Protein AF-A0A4V5TRX8-F1 (afdb_monomer_lite)

Structure (mmCIF, N/CA/C/O backbone):
data_AF-A0A4V5TRX8-F1
#
_entry.id   AF-A0A4V5TRX8-F1
#
loop_
_atom_site.group_PDB
_atom_site.id
_atom_site.type_symbol
_atom_site.label_atom_id
_atom_site.label_alt_id
_atom_site.label_comp_id
_atom_site.label_asym_id
_atom_site.label_entity_id
_atom_site.label_seq_id
_atom_site.pdbx_PDB_ins_code
_atom_site.Cartn_x
_atom_site.Cartn_y
_atom_site.Cartn_z
_atom_site.occupancy
_atom_site.B_iso_or_equiv
_atom_site.auth_seq_id
_atom_site.auth_comp_id
_atom_site.auth_asym_id
_atom_site.auth_atom_id
_atom_site.pdbx_PDB_model_num
ATOM 1 N N . LEU A 1 1 ? 6.378 9.349 11.588 1.00 98.38 1 LEU A N 1
ATOM 2 C CA . LEU A 1 1 ? 5.020 8.771 11.437 1.00 98.38 1 LEU A CA 1
ATOM 3 C C . LEU A 1 1 ? 3.969 9.528 12.257 1.00 98.38 1 LEU A C 1
ATOM 5 O O . LEU A 1 1 ? 3.150 10.189 11.639 1.00 98.38 1 LEU A O 1
ATOM 9 N N . ASN A 1 2 ? 4.006 9.524 13.599 1.00 98.75 2 ASN A N 1
ATOM 10 C CA . ASN A 1 2 ? 2.965 10.176 14.425 1.00 98.75 2 ASN A CA 1
ATOM 11 C C . ASN A 1 2 ? 2.722 11.661 14.107 1.00 98.75 2 ASN A C 1
ATOM 13 O O . ASN A 1 2 ? 1.583 12.109 14.143 1.00 98.75 2 ASN A O 1
ATOM 17 N N . THR A 1 3 ? 3.758 12.419 13.735 1.00 98.81 3 THR A N 1
ATOM 18 C CA . THR A 1 3 ? 3.594 13.807 13.270 1.00 98.81 3 THR A CA 1
ATOM 19 C C . THR A 1 3 ? 2.669 13.910 12.055 1.00 98.81 3 THR A C 1
ATOM 21 O O . THR A 1 3 ? 1.858 14.822 11.995 1.00 98.81 3 THR A O 1
ATOM 24 N N . LEU A 1 4 ? 2.748 12.966 11.109 1.00 98.81 4 LEU A N 1
ATOM 25 C CA . LEU A 1 4 ? 1.869 12.925 9.934 1.00 98.81 4 LEU A CA 1
ATOM 26 C C . LEU A 1 4 ? 0.450 12.486 10.313 1.00 98.81 4 LEU A C 1
ATOM 28 O O . LEU A 1 4 ? -0.511 13.065 9.821 1.00 98.81 4 LEU A O 1
ATOM 32 N N . ILE A 1 5 ? 0.322 11.513 11.224 1.00 98.81 5 ILE A N 1
ATOM 33 C CA . ILE A 1 5 ? -0.975 11.057 11.757 1.00 98.81 5 ILE A CA 1
ATOM 34 C C . ILE A 1 5 ? -1.730 12.223 12.403 1.00 98.81 5 ILE A C 1
ATOM 36 O O . ILE A 1 5 ? -2.902 12.446 12.119 1.00 98.81 5 ILE A O 1
ATOM 40 N N . ARG A 1 6 ? -1.043 13.007 13.235 1.00 98.75 6 ARG A N 1
ATOM 41 C CA . ARG A 1 6 ? -1.636 14.125 13.978 1.00 98.75 6 ARG A CA 1
ATOM 42 C C . ARG A 1 6 ? -1.835 15.385 13.133 1.00 98.75 6 ARG A C 1
ATOM 44 O O . ARG A 1 6 ? -2.482 16.317 13.595 1.00 98.75 6 ARG A O 1
ATOM 51 N N . ASN A 1 7 ? -1.282 15.445 11.922 1.00 98.75 7 ASN A N 1
ATOM 52 C CA . ASN A 1 7 ? -1.399 16.623 11.069 1.00 98.75 7 ASN A CA 1
ATOM 53 C C . ASN A 1 7 ? -2.763 16.628 10.343 1.00 98.75 7 ASN A C 1
ATOM 55 O O . ASN A 1 7 ? -3.006 15.757 9.501 1.00 98.75 7 ASN A O 1
ATOM 59 N N . PRO A 1 8 ? -3.654 17.603 10.612 1.00 98.12 8 PRO A N 1
ATOM 60 C CA . PRO A 1 8 ? -4.970 17.659 9.975 1.00 98.12 8 PRO A CA 1
ATOM 61 C C . PRO A 1 8 ? -4.902 17.960 8.471 1.00 98.12 8 PRO A C 1
ATOM 63 O O . PRO A 1 8 ? -5.833 17.614 7.755 1.00 98.12 8 PRO A O 1
ATOM 66 N N . ASN A 1 9 ? -3.797 18.524 7.976 1.00 98.62 9 ASN A N 1
ATOM 67 C CA . ASN A 1 9 ? -3.630 18.879 6.563 1.00 98.62 9 ASN A CA 1
ATOM 68 C C . ASN A 1 9 ? -3.143 17.702 5.696 1.00 98.62 9 ASN A C 1
ATOM 70 O O . ASN A 1 9 ? -3.023 17.834 4.481 1.00 98.62 9 ASN A O 1
ATOM 74 N N . VAL A 1 10 ? -2.826 16.553 6.304 1.00 98.75 10 VAL A N 1
ATOM 75 C CA . VAL A 1 10 ? -2.377 15.349 5.591 1.00 98.75 10 VAL A CA 1
ATOM 76 C C . VAL A 1 10 ? -3.571 14.436 5.335 1.00 98.75 10 VAL A C 1
ATOM 78 O O . VAL A 1 10 ? -4.245 14.035 6.279 1.00 98.75 10 VAL A O 1
ATOM 81 N N . SER A 1 11 ? -3.797 14.060 4.075 1.00 98.62 11 SER A N 1
ATOM 82 C CA . SER A 1 11 ? -4.868 13.118 3.691 1.00 98.62 11 SER A CA 1
ATOM 83 C C . SER A 1 11 ? -4.354 11.700 3.406 1.00 98.62 11 SER A C 1
ATOM 85 O O . SER A 1 11 ? -5.089 10.727 3.551 1.00 98.62 11 SER A O 1
ATOM 87 N N . CYS A 1 12 ? -3.074 11.572 3.043 1.00 98.81 12 CYS A N 1
ATOM 88 C CA . CYS A 1 12 ? -2.422 10.304 2.731 1.00 98.81 12 CYS A CA 1
ATOM 89 C C . CYS A 1 12 ? -1.035 10.240 3.377 1.00 98.81 12 CYS A C 1
ATOM 91 O O . CYS A 1 12 ? -0.241 11.174 3.266 1.00 98.81 12 CYS A O 1
ATOM 93 N N . ILE A 1 13 ? -0.742 9.122 4.034 1.00 98.88 13 ILE A N 1
ATOM 94 C CA . ILE A 1 13 ? 0.559 8.770 4.594 1.00 98.88 13 ILE A CA 1
ATOM 95 C C . ILE A 1 13 ? 1.093 7.593 3.779 1.00 98.88 13 ILE A C 1
ATOM 97 O O . ILE A 1 13 ? 0.515 6.508 3.781 1.00 98.88 13 ILE A O 1
ATOM 101 N N . MET A 1 14 ? 2.203 7.826 3.086 1.00 98.94 14 MET A N 1
ATOM 102 C CA . MET A 1 14 ? 2.835 6.863 2.190 1.00 98.94 14 MET A CA 1
ATOM 103 C C . MET A 1 14 ? 4.237 6.527 2.688 1.00 98.94 14 MET A C 1
ATOM 105 O O . MET A 1 14 ? 5.014 7.432 3.004 1.00 98.94 14 MET A O 1
ATOM 109 N N . SER A 1 15 ? 4.580 5.240 2.754 1.00 98.69 15 SER A N 1
ATOM 110 C CA . SER A 1 15 ? 5.968 4.833 3.001 1.00 98.69 15 SER A CA 1
ATOM 111 C C . SER A 1 15 ? 6.861 5.268 1.840 1.00 98.69 15 SER A C 1
ATOM 113 O O . SER A 1 15 ? 6.474 5.120 0.681 1.00 98.69 15 SER A O 1
ATOM 115 N N . THR A 1 16 ? 8.072 5.743 2.121 1.00 98.69 16 THR A N 1
ATOM 116 C CA . THR A 1 16 ? 9.044 6.037 1.059 1.00 98.69 16 THR A CA 1
ATOM 117 C C . THR A 1 16 ? 9.589 4.758 0.429 1.00 98.69 16 THR A C 1
ATOM 119 O O . THR A 1 16 ? 9.659 4.659 -0.791 1.00 98.69 16 THR A O 1
ATOM 122 N N . ILE A 1 17 ? 9.922 3.773 1.262 1.00 98.19 17 ILE A N 1
ATOM 123 C CA . ILE A 1 17 ? 10.390 2.432 0.903 1.00 98.19 17 ILE A CA 1
ATOM 124 C C . ILE A 1 17 ? 10.116 1.472 2.079 1.00 98.19 17 ILE A C 1
ATOM 126 O O . ILE A 1 17 ? 9.727 1.914 3.162 1.00 98.19 17 ILE A O 1
ATOM 130 N N . GLY A 1 18 ? 10.285 0.166 1.857 1.00 95.31 18 GLY A N 1
ATOM 131 C CA . GLY A 1 18 ? 10.276 -0.860 2.904 1.00 95.31 18 GLY A CA 1
ATOM 132 C C . GLY A 1 18 ? 11.630 -1.013 3.619 1.00 95.31 18 GLY A C 1
ATOM 133 O O . GLY A 1 18 ? 12.340 -0.040 3.852 1.00 95.31 18 GLY A O 1
ATOM 134 N N . GLY A 1 19 ? 11.992 -2.247 3.977 1.00 97.06 19 GLY A N 1
ATOM 135 C CA . GLY A 1 19 ? 13.158 -2.558 4.805 1.00 97.06 19 GLY A CA 1
ATOM 136 C C . GLY A 1 19 ? 12.922 -3.816 5.638 1.00 97.06 19 GLY A C 1
ATOM 137 O O . GLY A 1 19 ? 12.476 -4.824 5.097 1.00 97.06 19 GLY A O 1
ATOM 138 N N . MET A 1 20 ? 13.218 -3.758 6.940 1.00 98.25 20 MET A N 1
ATOM 139 C CA . MET A 1 20 ? 13.013 -4.885 7.871 1.00 98.25 20 MET A CA 1
ATOM 140 C C . MET A 1 20 ? 12.570 -4.476 9.288 1.00 98.25 20 MET A C 1
ATOM 142 O O . MET A 1 20 ? 12.473 -5.327 10.166 1.00 98.25 20 MET A O 1
ATOM 146 N N . ASN A 1 21 ? 12.378 -3.181 9.555 1.00 98.56 21 ASN A N 1
ATOM 147 C CA . ASN A 1 21 ? 12.335 -2.649 10.927 1.00 98.56 21 ASN A CA 1
ATOM 148 C C . ASN A 1 21 ? 11.032 -1.914 11.258 1.00 98.56 21 ASN A C 1
ATOM 150 O O . ASN A 1 21 ? 10.902 -1.344 12.344 1.00 98.56 21 ASN A O 1
ATOM 154 N N . SER A 1 22 ? 10.057 -1.899 10.347 1.00 98.62 22 SER A N 1
ATOM 155 C CA . SER A 1 22 ? 8.809 -1.159 10.554 1.00 98.62 22 SER A CA 1
ATOM 156 C C . SER A 1 22 ? 8.018 -1.667 11.766 1.00 98.62 22 SER A C 1
ATOM 158 O O . SER A 1 22 ? 7.382 -0.880 12.468 1.00 98.62 22 SER A O 1
ATOM 160 N N . ASN A 1 23 ? 8.108 -2.964 12.072 1.00 98.56 23 ASN A N 1
ATOM 161 C CA . ASN A 1 23 ? 7.486 -3.568 13.253 1.00 98.56 23 ASN A CA 1
ATOM 162 C C . ASN A 1 23 ? 7.955 -2.941 14.581 1.00 98.56 23 ASN A C 1
ATOM 164 O O . ASN A 1 23 ? 7.183 -2.888 15.538 1.00 98.56 23 ASN A O 1
ATOM 168 N N . SER A 1 24 ? 9.174 -2.397 14.634 1.00 98.69 24 SER A N 1
ATOM 169 C CA . SER A 1 24 ? 9.725 -1.763 15.837 1.00 98.69 24 SER A CA 1
ATOM 170 C C . SER A 1 24 ? 8.944 -0.513 16.252 1.00 98.69 24 SER A C 1
ATOM 172 O O . SER A 1 24 ? 8.987 -0.118 17.415 1.00 98.69 24 SER A O 1
ATOM 174 N N . LEU A 1 25 ? 8.202 0.109 15.328 1.00 98.81 25 LEU A N 1
ATOM 175 C CA . LEU A 1 25 ? 7.400 1.296 15.622 1.00 98.81 25 LEU A CA 1
ATOM 176 C C . LEU A 1 25 ? 6.057 0.963 16.279 1.00 98.81 25 LEU A C 1
ATOM 178 O O . LEU A 1 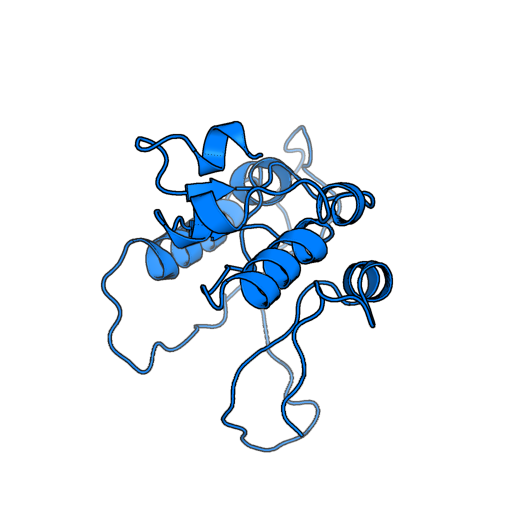25 ? 5.470 1.849 16.896 1.00 98.81 25 LEU A O 1
ATOM 182 N N . LEU A 1 26 ? 5.561 -0.272 16.162 1.00 98.88 26 LEU A N 1
ATOM 183 C CA . LEU A 1 26 ? 4.184 -0.638 16.517 1.00 98.88 26 LEU A CA 1
ATOM 184 C C . LEU A 1 26 ? 3.759 -0.264 17.950 1.00 98.88 26 LEU A C 1
ATOM 186 O O . LEU A 1 26 ? 2.641 0.229 18.097 1.00 98.88 26 LEU A O 1
ATOM 190 N N . PRO A 1 27 ? 4.599 -0.401 18.995 1.00 98.81 27 PRO A N 1
ATOM 191 C CA . PRO A 1 27 ? 4.234 0.028 20.350 1.00 98.81 27 PRO A CA 1
ATOM 192 C C . PRO A 1 27 ? 4.125 1.544 20.539 1.00 98.81 27 PRO A C 1
ATOM 194 O O . PRO A 1 27 ? 3.610 1.995 21.557 1.00 98.81 27 PRO A O 1
ATOM 197 N N . TYR A 1 28 ? 4.627 2.331 19.586 1.00 98.88 28 TYR A N 1
ATOM 198 C CA . TYR A 1 28 ? 4.791 3.779 19.714 1.00 98.88 28 TYR A CA 1
ATOM 199 C C . TYR A 1 28 ? 3.884 4.576 18.772 1.00 98.88 28 TYR A C 1
ATOM 201 O O . TYR A 1 28 ? 3.925 5.808 18.784 1.00 98.88 28 TYR A O 1
ATOM 209 N N . ILE A 1 29 ? 3.091 3.907 17.931 1.00 98.88 29 ILE A N 1
ATOM 210 C CA . ILE A 1 29 ? 2.141 4.569 17.033 1.00 98.88 29 ILE A CA 1
ATOM 211 C C . ILE A 1 29 ? 0.971 5.121 17.845 1.00 98.88 29 ILE A C 1
ATOM 213 O O . ILE A 1 29 ? 0.422 4.447 18.714 1.00 98.88 29 ILE A O 1
ATOM 217 N N . ASP A 1 30 ? 0.572 6.350 17.535 1.00 98.75 30 ASP A N 1
ATOM 218 C CA . ASP A 1 30 ? -0.612 6.976 18.116 1.00 98.75 30 ASP A CA 1
ATOM 219 C C . ASP A 1 30 ? -1.881 6.510 17.383 1.00 98.75 30 ASP A C 1
ATOM 221 O O . 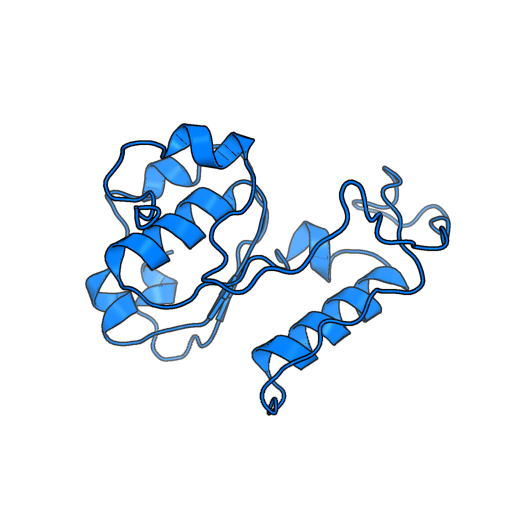ASP A 1 30 ? -2.371 7.163 16.456 1.00 98.75 30 ASP A O 1
ATOM 225 N N . TYR A 1 31 ? -2.361 5.323 17.758 1.00 98.81 31 TYR A N 1
ATOM 226 C CA . TYR A 1 31 ? -3.539 4.702 17.149 1.00 98.81 31 TYR A CA 1
ATOM 227 C C . TYR A 1 31 ? -4.822 5.497 17.405 1.00 98.81 31 TYR A C 1
ATOM 229 O O . TYR A 1 31 ? -5.650 5.590 16.502 1.00 98.81 31 TYR A O 1
ATOM 237 N N . ASP A 1 32 ? -4.960 6.112 18.582 1.00 98.75 32 ASP A N 1
ATOM 238 C CA . ASP A 1 32 ? -6.135 6.913 18.936 1.00 98.75 32 ASP A CA 1
ATOM 239 C C . ASP A 1 32 ? -6.224 8.159 18.044 1.00 98.75 32 ASP A C 1
ATOM 241 O O . ASP A 1 32 ? -7.289 8.474 17.511 1.00 98.75 32 ASP A O 1
ATOM 245 N N . ALA A 1 33 ? -5.099 8.845 17.799 1.00 98.69 33 ALA A N 1
ATOM 246 C CA . ALA A 1 33 ? -5.070 9.967 16.861 1.00 98.69 33 ALA A CA 1
ATOM 247 C C . ALA A 1 33 ? -5.428 9.538 15.429 1.00 98.69 33 ALA A C 1
ATOM 249 O O . ALA A 1 33 ? -6.157 10.259 14.746 1.00 98.69 33 ALA A O 1
ATOM 250 N N . PHE A 1 34 ? -4.951 8.370 14.981 1.00 98.81 34 PHE A N 1
ATOM 251 C CA . PHE A 1 34 ? -5.308 7.840 13.661 1.00 98.81 34 PHE A CA 1
ATOM 252 C C . PHE A 1 34 ? -6.795 7.479 13.578 1.00 98.81 34 PHE A C 1
ATOM 254 O O . PHE A 1 34 ? -7.440 7.782 12.578 1.00 98.81 34 PHE A O 1
ATOM 261 N N . GLN A 1 35 ? -7.357 6.877 14.629 1.00 98.38 35 GLN A N 1
ATOM 262 C CA . GLN A 1 35 ? -8.772 6.514 14.678 1.00 98.38 35 GLN A CA 1
ATOM 263 C C . GLN A 1 35 ? -9.689 7.745 14.682 1.00 98.38 35 GLN A C 1
ATOM 265 O O . GLN A 1 35 ? -10.727 7.736 14.023 1.00 98.38 35 GLN A O 1
ATOM 270 N N . ASN A 1 36 ? -9.291 8.812 15.379 1.00 98.31 36 ASN A N 1
ATOM 271 C CA . ASN A 1 36 ? -10.058 10.057 15.462 1.00 98.31 36 ASN A CA 1
ATOM 272 C C . ASN A 1 36 ? -10.016 10.891 14.174 1.00 98.31 36 ASN A C 1
ATOM 274 O O . ASN A 1 36 ? -10.944 11.651 13.908 1.00 98.31 36 ASN A O 1
ATOM 278 N N . ASN A 1 37 ? -8.950 10.777 13.379 1.00 98.25 37 ASN A N 1
ATOM 279 C CA . ASN A 1 37 ? -8.833 11.454 12.089 1.00 98.25 37 ASN A CA 1
ATOM 280 C C . ASN A 1 37 ? -8.227 10.505 11.041 1.00 98.25 37 ASN A C 1
ATOM 282 O O . ASN A 1 37 ? -7.032 10.625 10.741 1.00 98.25 37 ASN A O 1
ATOM 286 N N . PRO A 1 38 ? -9.026 9.557 10.508 1.00 98.31 38 PRO A N 1
ATOM 287 C CA . PRO A 1 38 ? -8.555 8.545 9.571 1.00 98.31 38 PRO A CA 1
ATOM 288 C C . PRO A 1 38 ? -7.903 9.155 8.332 1.00 98.31 38 PRO A C 1
ATOM 290 O O . PRO A 1 38 ? -8.367 10.155 7.786 1.00 98.31 38 PRO A O 1
ATOM 293 N N . LYS A 1 39 ? -6.826 8.522 7.866 1.00 98.62 39 LYS A N 1
ATOM 294 C CA . LYS A 1 39 ? -6.086 8.921 6.661 1.00 98.62 39 LYS A CA 1
ATOM 295 C C . LYS A 1 39 ? -5.843 7.701 5.793 1.00 98.62 39 LYS A C 1
ATOM 297 O O . LYS A 1 39 ? -5.799 6.579 6.297 1.00 98.62 39 LYS A O 1
ATOM 302 N N . ILE A 1 40 ? -5.604 7.916 4.503 1.00 98.88 40 ILE A N 1
ATOM 303 C CA . ILE A 1 40 ? -5.084 6.847 3.649 1.00 98.88 40 ILE A CA 1
ATOM 304 C C . ILE A 1 40 ? -3.703 6.468 4.188 1.00 98.88 40 ILE A C 1
ATOM 306 O O . ILE A 1 40 ? -2.818 7.316 4.275 1.00 98.88 40 ILE A O 1
ATOM 310 N N . MET A 1 41 ? -3.521 5.206 4.564 1.00 98.88 41 MET A N 1
ATOM 311 C CA . MET A 1 41 ? -2.222 4.644 4.926 1.00 98.88 41 MET A CA 1
ATOM 312 C C . MET A 1 41 ? -1.837 3.630 3.856 1.00 98.88 41 MET A C 1
ATOM 314 O O . MET A 1 41 ? -2.547 2.636 3.682 1.00 98.88 41 MET A O 1
ATOM 318 N N . ILE A 1 42 ? -0.747 3.892 3.133 1.00 98.94 42 ILE A N 1
ATOM 319 C CA . ILE A 1 42 ? -0.359 3.106 1.960 1.00 98.94 42 ILE A CA 1
ATOM 320 C C . ILE A 1 42 ? 1.138 2.801 1.913 1.00 98.94 42 ILE A C 1
ATOM 322 O O . ILE A 1 42 ? 1.987 3.602 2.314 1.00 98.94 42 ILE A O 1
ATOM 326 N N . GLY A 1 43 ? 1.448 1.608 1.427 1.00 98.88 43 GLY A N 1
ATOM 327 C CA . GLY A 1 43 ? 2.799 1.115 1.211 1.00 98.88 43 GLY A CA 1
ATOM 328 C C . GLY A 1 43 ? 2.776 -0.378 0.918 1.00 98.88 43 GLY A C 1
ATOM 329 O O . GLY A 1 43 ? 1.711 -0.979 0.782 1.00 98.88 43 GLY A O 1
ATOM 330 N N . TYR A 1 44 ? 3.948 -0.999 0.851 1.00 98.81 44 TYR A N 1
ATOM 331 C CA . TYR A 1 44 ? 4.067 -2.444 0.670 1.00 98.81 44 TYR A CA 1
ATOM 332 C C . TYR A 1 44 ? 5.391 -2.964 1.242 1.00 98.81 44 TYR A C 1
ATOM 334 O O . TYR A 1 44 ? 6.181 -2.197 1.800 1.00 98.81 44 TYR A O 1
ATOM 342 N N . SER A 1 45 ? 5.646 -4.272 1.116 1.00 98.44 45 SER A N 1
ATOM 343 C CA . SER A 1 45 ? 6.846 -4.914 1.670 1.00 98.44 45 SER A CA 1
ATOM 344 C C . SER A 1 45 ? 6.887 -4.758 3.201 1.00 98.44 45 SER A C 1
ATOM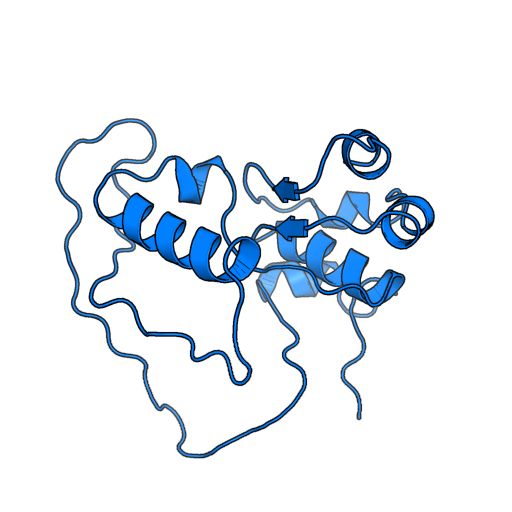 346 O O . SER A 1 45 ? 5.881 -5.037 3.850 1.00 98.44 45 SER A O 1
ATOM 348 N N . ASP A 1 46 ? 7.980 -4.279 3.795 1.00 98.81 46 ASP A N 1
ATOM 349 C CA . ASP A 1 46 ? 8.117 -4.087 5.251 1.00 98.81 46 ASP A CA 1
ATOM 350 C C . ASP A 1 46 ? 7.051 -3.183 5.888 1.00 98.81 46 ASP A C 1
ATOM 352 O O . ASP A 1 46 ? 6.676 -3.365 7.047 1.00 98.81 46 ASP A O 1
ATOM 356 N N . ALA A 1 47 ? 6.469 -2.258 5.116 1.00 98.81 47 ALA A N 1
ATOM 357 C CA . ALA A 1 47 ? 5.359 -1.437 5.595 1.00 98.81 47 ALA A CA 1
ATOM 358 C C . ALA A 1 47 ? 4.129 -2.280 5.994 1.00 98.81 47 ALA A C 1
ATOM 360 O O . ALA A 1 47 ? 3.285 -1.790 6.744 1.00 98.81 47 ALA A O 1
ATOM 361 N N . THR A 1 48 ? 4.049 -3.553 5.572 1.00 98.88 48 THR A N 1
ATOM 362 C CA . THR A 1 48 ? 3.016 -4.524 5.987 1.00 98.88 48 THR A CA 1
ATOM 363 C C . THR A 1 48 ? 2.813 -4.539 7.497 1.00 98.88 48 THR A C 1
ATOM 365 O O . THR A 1 48 ? 1.667 -4.573 7.942 1.00 98.88 48 THR A O 1
ATOM 368 N N . ALA A 1 49 ? 3.894 -4.455 8.283 1.00 98.88 49 ALA A N 1
ATOM 369 C CA . ALA A 1 49 ? 3.795 -4.425 9.739 1.00 98.88 49 ALA A CA 1
ATOM 370 C C . ALA A 1 49 ? 2.898 -3.271 10.219 1.00 98.88 49 ALA A C 1
ATOM 372 O O . ALA A 1 49 ? 2.012 -3.473 11.046 1.00 98.88 49 ALA A O 1
ATOM 373 N N . LEU A 1 50 ? 3.076 -2.077 9.645 1.00 98.88 50 LEU A N 1
ATOM 374 C CA . LEU A 1 50 ? 2.298 -0.881 9.977 1.00 98.88 50 LEU A CA 1
ATOM 375 C C . LEU A 1 50 ? 0.875 -0.958 9.425 1.00 98.88 50 LEU A C 1
ATOM 377 O O . LEU A 1 50 ? -0.063 -0.599 10.131 1.00 98.88 50 LEU A O 1
ATOM 381 N N . LEU A 1 51 ? 0.708 -1.425 8.183 1.00 98.94 51 LEU A N 1
ATOM 382 C CA . LEU A 1 51 ? -0.602 -1.532 7.530 1.00 98.94 51 LEU A CA 1
ATOM 383 C C . LEU A 1 51 ? -1.531 -2.464 8.312 1.00 98.94 51 LEU A C 1
ATOM 385 O O . LEU A 1 51 ? -2.671 -2.097 8.608 1.00 98.94 51 LEU A O 1
ATOM 389 N N . LEU A 1 52 ? -1.023 -3.640 8.684 1.00 98.88 52 LEU A N 1
ATOM 390 C CA . LEU A 1 52 ? -1.760 -4.618 9.476 1.00 98.88 52 LEU A CA 1
ATOM 391 C C . LEU A 1 52 ? -1.916 -4.171 10.928 1.00 98.88 52 LEU A C 1
ATOM 393 O O . LEU A 1 52 ? -3.008 -4.311 11.469 1.00 98.88 52 LEU A O 1
ATOM 397 N N . GLY A 1 53 ? -0.884 -3.570 11.528 1.00 98.75 53 GLY A N 1
ATOM 398 C CA . GLY A 1 53 ? -0.946 -3.042 12.891 1.00 98.75 53 GLY A CA 1
ATOM 399 C C . GLY A 1 53 ? -2.002 -1.954 13.062 1.00 98.75 53 GLY A C 1
ATOM 400 O O . GLY A 1 53 ? -2.818 -2.025 13.978 1.00 98.75 53 GLY A O 1
ATOM 401 N N . ILE A 1 54 ? -2.050 -0.981 12.150 1.00 98.88 54 ILE A N 1
ATOM 402 C CA . ILE A 1 54 ? -3.079 0.067 12.153 1.00 98.88 54 ILE A CA 1
ATOM 403 C C . ILE A 1 54 ? -4.467 -0.550 11.964 1.00 98.88 54 ILE A C 1
ATOM 405 O O . ILE A 1 54 ? -5.374 -0.235 12.737 1.00 98.88 54 ILE A O 1
ATOM 409 N N . TYR A 1 55 ? -4.631 -1.468 11.006 1.00 98.75 55 TYR A N 1
ATOM 410 C CA . TYR A 1 55 ? -5.909 -2.150 10.795 1.00 98.75 55 TYR A CA 1
ATOM 411 C C . TYR A 1 55 ? -6.349 -2.947 12.037 1.00 98.75 55 TYR A C 1
ATOM 413 O O . TYR A 1 55 ? -7.489 -2.820 12.475 1.00 98.75 55 TYR A O 1
ATOM 421 N N . ALA A 1 56 ? -5.448 -3.712 12.660 1.00 98.44 56 ALA A N 1
ATOM 422 C CA . ALA A 1 56 ? -5.734 -4.506 13.855 1.00 98.44 56 ALA A CA 1
ATOM 423 C C . ALA A 1 56 ? -6.162 -3.640 15.048 1.00 98.44 56 ALA A C 1
ATOM 425 O O . ALA A 1 56 ? -7.043 -4.028 15.814 1.00 98.44 56 ALA A O 1
ATOM 426 N N . LYS A 1 57 ? -5.537 -2.469 15.211 1.00 98.56 57 LYS A N 1
ATOM 427 C CA . LYS A 1 57 ? -5.761 -1.583 16.359 1.00 98.56 57 LYS A CA 1
ATOM 428 C C . LYS A 1 57 ? -6.949 -0.64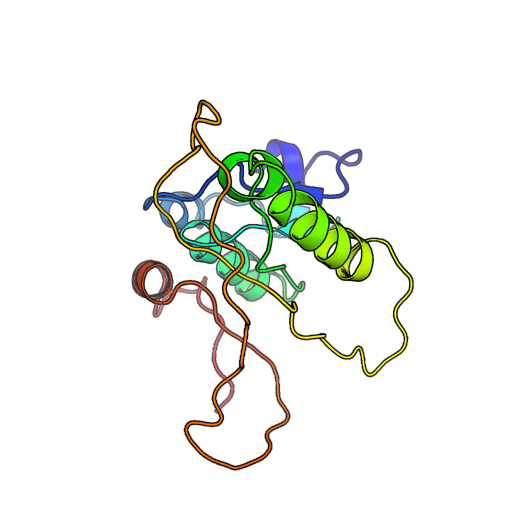0 16.191 1.00 98.56 57 LYS A C 1
ATOM 430 O O . LYS A 1 57 ? -7.494 -0.218 17.203 1.00 98.56 57 LYS A O 1
ATOM 435 N N . THR A 1 58 ? -7.341 -0.318 14.958 1.00 98.50 58 THR A N 1
ATOM 436 C CA . THR A 1 58 ? -8.355 0.722 14.684 1.00 98.50 58 THR A CA 1
ATOM 437 C C . THR A 1 58 ? -9.559 0.231 13.879 1.00 98.50 58 THR A C 1
ATOM 439 O O . THR A 1 58 ? -10.582 0.907 13.837 1.00 98.50 58 THR A O 1
ATOM 442 N N . GLY A 1 59 ? -9.454 -0.920 13.207 1.00 97.94 59 GLY A N 1
ATOM 443 C CA . GLY A 1 59 ? -10.457 -1.416 12.260 1.00 97.94 59 GLY A CA 1
ATOM 444 C C . GLY A 1 59 ? -10.520 -0.649 10.932 1.00 97.94 59 GLY A C 1
ATOM 445 O O . GLY A 1 59 ? -11.302 -1.024 10.059 1.00 97.94 59 GLY A O 1
ATOM 446 N N . ILE A 1 60 ? -9.707 0.398 10.752 1.00 98.56 60 ILE A N 1
ATOM 447 C CA . ILE A 1 60 ? -9.710 1.245 9.554 1.00 98.56 60 ILE A CA 1
ATOM 448 C C . ILE A 1 60 ? -8.941 0.548 8.424 1.00 98.56 60 ILE A C 1
ATOM 450 O O . ILE A 1 60 ? -7.786 0.169 8.637 1.00 98.56 60 ILE A O 1
ATOM 454 N N . PRO A 1 61 ? -9.535 0.387 7.223 1.00 98.56 61 PRO A N 1
ATOM 455 C CA . PRO A 1 61 ? -8.843 -0.188 6.075 1.00 98.56 61 PRO A CA 1
ATOM 456 C C . PRO A 1 61 ? -7.554 0.565 5.729 1.00 98.56 61 PRO A C 1
ATOM 458 O O . PRO A 1 61 ? -7.526 1.794 5.663 1.00 98.56 61 PRO A O 1
ATOM 461 N N . THR A 1 62 ? -6.493 -0.193 5.471 1.00 98.88 62 THR A N 1
ATOM 462 C CA . THR A 1 62 ? -5.211 0.301 4.963 1.00 98.88 62 THR A CA 1
ATOM 463 C C . THR A 1 62 ? -4.947 -0.289 3.578 1.00 98.88 62 THR A C 1
ATOM 465 O O . THR A 1 62 ? -5.606 -1.245 3.164 1.00 98.88 62 THR A O 1
ATOM 468 N N . PHE A 1 63 ? -4.011 0.294 2.832 1.00 98.88 63 PHE A N 1
ATOM 469 C CA . PHE A 1 63 ? -3.817 -0.019 1.418 1.00 98.88 63 PHE A CA 1
ATOM 470 C C . PHE A 1 63 ? -2.452 -0.662 1.184 1.00 98.88 63 PHE A C 1
ATOM 472 O O . PHE A 1 63 ? -1.413 -0.062 1.454 1.00 98.88 63 PHE A O 1
ATOM 479 N N . TYR A 1 64 ? -2.457 -1.879 0.641 1.00 98.88 64 TYR A N 1
ATOM 480 C CA . TYR A 1 64 ? -1.250 -2.498 0.103 1.00 98.88 64 TYR A CA 1
ATOM 481 C C . TYR A 1 64 ? -1.043 -1.993 -1.329 1.00 98.88 64 TYR A C 1
ATOM 483 O O . TYR A 1 64 ? -1.769 -2.387 -2.240 1.00 98.88 64 TYR A O 1
ATOM 491 N N . GLY A 1 65 ? -0.108 -1.066 -1.516 1.00 98.69 65 GLY A N 1
ATOM 492 C CA . GLY A 1 65 ? 0.030 -0.304 -2.757 1.00 98.69 65 GLY A CA 1
ATOM 493 C C . GLY A 1 65 ? 1.321 0.517 -2.806 1.00 98.69 65 GLY A C 1
ATOM 494 O O . GLY A 1 65 ? 2.255 0.202 -2.070 1.00 98.69 65 GLY A O 1
ATOM 495 N N . PRO A 1 66 ? 1.400 1.549 -3.667 1.00 98.81 66 PRO A N 1
ATOM 496 C CA . PRO A 1 66 ? 2.640 2.270 -3.939 1.00 98.81 66 PRO A CA 1
ATOM 497 C C . PRO A 1 66 ? 3.391 2.767 -2.699 1.00 98.81 66 PRO A C 1
ATOM 499 O O . PRO A 1 66 ? 2.804 3.360 -1.792 1.00 98.81 66 PRO A O 1
ATOM 502 N N . ALA A 1 67 ? 4.710 2.570 -2.706 1.00 98.7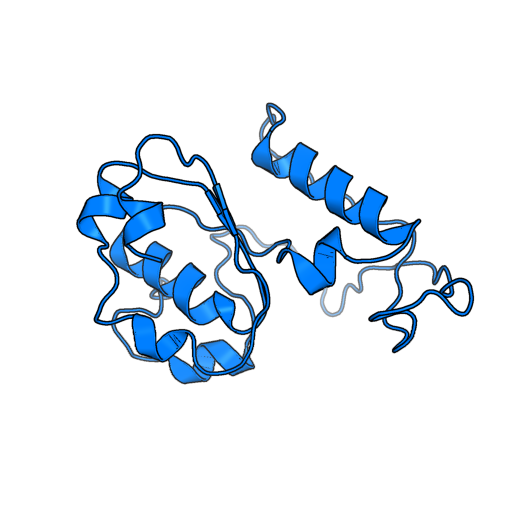5 67 ALA A N 1
ATOM 503 C CA . ALA A 1 67 ? 5.654 3.295 -1.860 1.00 98.75 67 ALA A CA 1
ATOM 504 C C . ALA A 1 67 ? 6.424 4.292 -2.737 1.00 98.75 67 ALA A C 1
ATOM 506 O O . ALA A 1 67 ? 6.737 3.977 -3.883 1.00 98.75 67 ALA A O 1
ATOM 507 N N . LEU A 1 68 ? 6.724 5.484 -2.215 1.00 98.81 68 LEU A N 1
ATOM 508 C CA . LEU A 1 68 ? 7.141 6.626 -3.039 1.00 98.81 68 LEU A CA 1
ATOM 509 C C . LEU A 1 68 ? 8.294 6.297 -3.999 1.00 98.81 68 LEU A C 1
ATOM 511 O O . LEU A 1 68 ? 8.152 6.492 -5.201 1.00 98.81 68 LEU A O 1
ATOM 515 N N . VAL A 1 69 ? 9.411 5.785 -3.477 1.00 98.62 69 VAL A N 1
ATOM 516 C CA . VAL A 1 69 ? 10.634 5.553 -4.259 1.00 98.62 69 VAL A CA 1
ATOM 517 C C 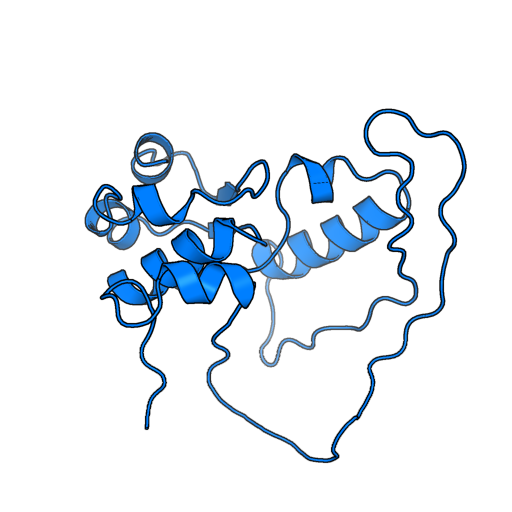. VAL A 1 69 ? 10.467 4.397 -5.249 1.00 98.62 69 VAL A C 1
ATOM 519 O O . VAL A 1 69 ? 10.568 4.642 -6.445 1.00 98.62 69 VAL A O 1
ATOM 522 N N . PRO A 1 70 ? 10.162 3.155 -4.827 1.00 98.44 70 PRO A N 1
ATOM 523 C CA . PRO A 1 70 ? 10.137 2.036 -5.765 1.00 98.44 70 PRO A CA 1
ATOM 524 C C . PRO A 1 70 ? 8.931 2.036 -6.714 1.00 98.44 70 PRO A C 1
ATOM 526 O O . PRO A 1 70 ? 8.926 1.275 -7.673 1.00 98.44 70 PRO A O 1
ATOM 529 N N . SER A 1 71 ? 7.878 2.809 -6.425 1.00 98.69 71 SER A N 1
ATOM 530 C CA . SER A 1 71 ? 6.656 2.812 -7.238 1.00 98.69 71 SER A CA 1
ATOM 531 C C . SER A 1 71 ? 6.522 4.062 -8.100 1.00 98.69 71 SER A C 1
ATOM 533 O O . SER A 1 71 ? 6.189 3.939 -9.273 1.00 98.69 71 SER A O 1
ATOM 535 N N . PHE A 1 72 ? 6.781 5.253 -7.549 1.00 98.81 72 PHE A N 1
ATOM 536 C CA . PHE A 1 72 ? 6.697 6.512 -8.301 1.00 98.81 72 PHE A CA 1
ATOM 537 C C . PHE A 1 72 ? 8.054 7.057 -8.755 1.00 98.81 72 PHE A C 1
ATOM 539 O O . PHE A 1 72 ? 8.083 8.005 -9.530 1.00 98.81 72 PHE A O 1
ATOM 546 N N . GLY A 1 73 ? 9.162 6.452 -8.318 1.00 98.31 73 GLY A N 1
ATOM 547 C CA . GLY A 1 73 ? 10.480 6.636 -8.933 1.00 98.31 73 GLY A CA 1
ATOM 548 C C . GLY A 1 73 ? 10.739 5.702 -10.122 1.00 98.31 73 GLY A C 1
ATOM 549 O O . GLY A 1 73 ? 11.769 5.827 -10.774 1.00 98.31 73 GLY A O 1
ATOM 550 N N . GLU A 1 74 ? 9.824 4.772 -10.415 1.00 98.62 74 GLU A N 1
ATOM 551 C CA . GLU A 1 74 ? 9.914 3.905 -11.592 1.00 98.62 74 GLU A CA 1
ATOM 552 C C . GLU A 1 74 ? 9.869 4.739 -12.884 1.00 98.62 74 GLU A C 1
ATOM 554 O O . GLU A 1 74 ? 9.212 5.778 -12.962 1.00 98.62 74 GLU A O 1
ATOM 559 N N . CYS A 1 75 ? 10.562 4.276 -13.921 1.00 98.12 75 CYS A N 1
ATOM 560 C CA . CYS A 1 75 ? 10.543 4.937 -15.219 1.00 98.12 75 CYS A CA 1
ATOM 561 C C . CYS A 1 75 ? 9.267 4.606 -16.011 1.00 98.12 75 CYS A C 1
ATOM 563 O O . CYS A 1 75 ? 8.642 3.554 -15.845 1.00 98.12 75 CYS A O 1
ATOM 565 N N . GLU A 1 76 ? 8.919 5.474 -16.961 1.00 98.19 76 GLU A N 1
ATOM 566 C CA . GLU A 1 76 ? 7.940 5.130 -17.993 1.00 98.19 76 GLU A CA 1
ATOM 567 C C . GLU A 1 76 ? 8.348 3.838 -18.728 1.00 98.19 76 GLU A C 1
ATOM 569 O O . GLU A 1 76 ? 9.549 3.635 -18.980 1.00 98.19 76 GLU A O 1
ATOM 574 N N . PRO A 1 77 ? 7.370 2.982 -19.094 1.00 97.94 77 PRO A N 1
ATOM 575 C CA . PRO A 1 77 ? 5.914 3.216 -19.009 1.00 97.94 77 PRO A CA 1
ATOM 576 C C . PRO A 1 77 ? 5.232 2.678 -17.732 1.00 97.94 77 PRO A C 1
ATOM 578 O O . PRO A 1 77 ? 4.034 2.875 -17.533 1.00 97.94 77 PRO A O 1
ATOM 581 N N . PHE A 1 78 ? 5.946 1.953 -16.864 1.00 98.62 78 PHE A N 1
ATOM 582 C CA . PHE A 1 78 ? 5.316 1.212 -15.759 1.00 98.62 78 PHE A CA 1
ATOM 583 C C . PHE A 1 78 ? 4.799 2.109 -14.628 1.00 98.62 78 PHE A C 1
ATOM 585 O O . PHE A 1 78 ? 3.814 1.763 -13.961 1.00 98.62 78 PHE A O 1
ATOM 592 N N . VAL A 1 79 ? 5.421 3.274 -14.432 1.00 98.69 79 VAL A N 1
ATOM 593 C CA . VAL A 1 79 ? 4.960 4.265 -13.451 1.00 98.69 79 VAL A CA 1
ATOM 594 C C . VAL A 1 79 ? 3.551 4.775 -13.761 1.00 98.69 79 VAL A C 1
ATOM 596 O O . VAL A 1 79 ? 2.745 4.908 -12.842 1.00 98.69 79 VAL A O 1
ATOM 599 N N . ASP A 1 80 ? 3.192 4.934 -15.037 1.00 98.56 80 ASP A N 1
ATOM 600 C CA . ASP A 1 80 ? 1.863 5.408 -15.442 1.00 98.56 80 ASP A CA 1
ATOM 601 C C . ASP A 1 80 ? 0.775 4.379 -15.147 1.00 98.56 80 ASP A C 1
ATOM 603 O O . ASP A 1 80 ? -0.318 4.722 -14.690 1.00 98.56 80 ASP A O 1
ATOM 607 N N . TYR A 1 81 ? 1.071 3.094 -15.360 1.00 98.12 81 TYR A N 1
ATOM 608 C CA . TYR A 1 81 ? 0.154 2.015 -14.990 1.00 98.12 81 TYR A CA 1
ATOM 609 C C . TYR A 1 81 ? -0.064 1.991 -13.479 1.00 98.12 81 TYR A C 1
ATOM 611 O O . TYR A 1 81 ? -1.202 1.892 -13.017 1.00 98.12 81 TYR A O 1
ATOM 619 N N . THR A 1 82 ? 1.013 2.145 -12.710 1.00 98.75 82 THR A N 1
ATOM 620 C CA . THR A 1 82 ? 0.957 2.201 -11.246 1.00 98.75 82 THR A CA 1
ATOM 621 C C . THR A 1 82 ? 0.140 3.399 -10.765 1.00 98.75 82 THR A C 1
ATOM 623 O O . THR A 1 82 ? -0.756 3.247 -9.930 1.00 98.75 82 THR A O 1
ATOM 626 N N . TYR A 1 83 ? 0.397 4.583 -11.325 1.00 98.81 83 TYR A N 1
ATOM 627 C CA . TYR A 1 83 ? -0.323 5.808 -10.993 1.00 98.81 83 TYR A CA 1
ATOM 628 C C . TYR A 1 83 ? -1.806 5.715 -11.353 1.00 98.81 83 TYR A C 1
ATOM 630 O O . TYR A 1 83 ? -2.657 6.085 -10.545 1.00 98.81 83 TYR A O 1
ATOM 638 N N . LYS A 1 84 ? -2.141 5.127 -12.506 1.00 98.50 84 LYS A N 1
ATOM 639 C CA . LYS A 1 84 ? -3.532 4.882 -12.898 1.00 98.50 84 LYS A CA 1
ATOM 640 C C . LYS A 1 84 ? -4.294 4.075 -11.844 1.00 98.50 84 LYS A C 1
ATOM 642 O O . LYS A 1 84 ? -5.354 4.519 -11.413 1.00 98.50 84 LYS A O 1
ATOM 647 N N . TYR A 1 85 ? -3.767 2.934 -11.392 1.00 98.50 85 TYR A N 1
ATOM 648 C CA . TYR A 1 85 ? -4.447 2.122 -10.371 1.00 98.50 85 TYR A CA 1
ATOM 649 C C . TYR A 1 85 ? -4.526 2.821 -9.008 1.00 98.50 85 TYR A C 1
ATOM 651 O O . TYR A 1 85 ? -5.518 2.660 -8.291 1.00 98.50 85 TYR A O 1
ATOM 659 N N . PHE A 1 86 ? -3.503 3.606 -8.655 1.00 98.69 86 PHE A N 1
ATOM 660 C CA . PHE A 1 86 ? -3.502 4.434 -7.449 1.00 98.69 86 PHE A CA 1
ATOM 661 C C . PHE A 1 86 ? -4.647 5.455 -7.475 1.00 98.69 86 PHE A C 1
ATOM 663 O O . PHE A 1 86 ? -5.437 5.512 -6.532 1.00 98.69 86 PHE A O 1
ATOM 670 N N . VAL A 1 87 ? -4.779 6.208 -8.570 1.00 98.19 87 VAL A N 1
ATOM 671 C CA . VAL A 1 87 ? -5.844 7.204 -8.753 1.00 98.19 87 VAL A CA 1
ATOM 672 C C . VAL A 1 87 ? -7.219 6.539 -8.811 1.00 98.19 87 VAL A C 1
ATOM 674 O O . VAL A 1 87 ? -8.128 6.968 -8.102 1.00 98.19 87 VAL A O 1
ATOM 677 N N . GLU A 1 88 ? -7.370 5.466 -9.595 1.00 97.75 88 GLU A N 1
ATOM 678 C CA . GLU A 1 88 ? -8.632 4.726 -9.683 1.00 97.75 88 GLU A CA 1
ATOM 679 C C . GLU A 1 88 ? -9.097 4.261 -8.298 1.00 97.75 88 GLU A C 1
ATOM 681 O O . GLU A 1 88 ? -10.257 4.445 -7.952 1.00 97.75 88 GLU A O 1
ATOM 686 N N . THR A 1 89 ? -8.202 3.724 -7.469 1.00 97.88 89 THR A N 1
ATOM 687 C CA . THR A 1 89 ? -8.594 3.155 -6.171 1.00 97.88 89 THR A CA 1
ATOM 688 C C . THR A 1 89 ? -8.862 4.214 -5.098 1.00 97.88 89 THR A C 1
ATOM 690 O O . THR A 1 89 ? -9.706 3.992 -4.233 1.00 97.88 89 THR A O 1
ATOM 693 N N . LEU A 1 90 ? -8.128 5.331 -5.103 1.00 97.81 90 LEU A N 1
ATOM 694 C CA . LEU A 1 90 ? -8.106 6.259 -3.963 1.00 97.81 90 LEU A CA 1
ATOM 695 C C . LEU A 1 90 ? -8.763 7.613 -4.223 1.00 97.81 90 LEU A C 1
ATOM 697 O O . LEU A 1 90 ? -9.098 8.302 -3.262 1.00 97.81 90 LEU A O 1
ATOM 701 N N . LEU A 1 91 ? -8.872 8.031 -5.484 1.00 97.06 91 LEU A N 1
ATOM 702 C CA . LEU A 1 91 ? -9.339 9.372 -5.847 1.00 97.06 91 LEU A CA 1
ATOM 703 C C . LEU A 1 91 ? -10.664 9.339 -6.607 1.00 97.06 91 LEU A C 1
ATOM 705 O O . LEU A 1 91 ? -11.448 10.277 -6.489 1.00 97.06 91 LEU A O 1
ATOM 709 N N . HIS A 1 92 ? -10.905 8.307 -7.414 1.00 96.44 92 HIS A N 1
ATOM 710 C CA . HIS A 1 92 ? -12.144 8.196 -8.177 1.00 96.44 92 HIS A CA 1
ATOM 711 C C . HIS A 1 92 ? -13.284 7.624 -7.333 1.00 96.44 92 HIS A C 1
ATOM 713 O O . HIS A 1 92 ? -13.084 6.704 -6.540 1.00 96.44 92 HIS A O 1
ATOM 719 N N . ASP A 1 93 ? -14.500 8.107 -7.587 1.00 95.81 93 ASP A N 1
ATOM 720 C CA . ASP A 1 93 ? -15.707 7.444 -7.106 1.00 95.81 93 ASP A CA 1
ATOM 721 C C . ASP A 1 93 ? -15.823 6.062 -7.753 1.00 95.81 93 ASP A C 1
ATOM 723 O O . ASP A 1 93 ? -15.815 5.918 -8.979 1.00 95.81 93 ASP A O 1
ATOM 727 N N . GLN A 1 94 ? -15.941 5.035 -6.915 1.00 94.06 94 GLN A N 1
ATOM 728 C CA . GLN A 1 94 ? -16.050 3.648 -7.351 1.00 94.06 94 GLN A CA 1
ATOM 729 C C . GLN A 1 94 ? -17.439 3.101 -7.052 1.00 94.06 94 GLN A C 1
ATOM 731 O O . GLN A 1 94 ? -17.920 3.159 -5.920 1.00 94.06 94 GLN A O 1
ATOM 736 N N . MET A 1 95 ? -18.074 2.506 -8.062 1.00 95.12 95 MET A N 1
ATOM 737 C CA . MET A 1 95 ? -19.276 1.709 -7.837 1.00 95.12 95 MET A CA 1
ATOM 738 C C . MET A 1 95 ? -18.895 0.306 -7.379 1.00 95.12 95 MET A C 1
ATOM 740 O O . MET A 1 95 ? -17.956 -0.299 -7.896 1.00 95.12 95 MET A O 1
ATOM 744 N N . LEU A 1 96 ? -19.663 -0.234 -6.435 1.00 96.19 96 LEU A N 1
ATOM 745 C CA . LEU A 1 96 ? -19.496 -1.611 -5.990 1.00 96.19 96 LEU A CA 1
ATOM 746 C C . LEU A 1 96 ? -20.352 -2.564 -6.845 1.00 96.19 96 LEU A C 1
ATOM 748 O O . LEU A 1 96 ? -21.516 -2.253 -7.105 1.00 96.19 96 LEU A O 1
ATOM 752 N N . PRO A 1 97 ? -19.815 -3.734 -7.247 1.00 96.38 97 PRO A N 1
ATOM 753 C CA . PRO A 1 97 ? -18.458 -4.222 -6.982 1.00 96.38 97 PRO A CA 1
ATOM 754 C C . PRO A 1 97 ? -17.393 -3.530 -7.852 1.00 96.38 97 PRO A C 1
ATOM 756 O O . PRO A 1 97 ? -17.542 -3.427 -9.069 1.00 96.38 97 PRO A O 1
ATOM 759 N N . TYR A 1 98 ? -16.282 -3.122 -7.233 1.00 96.94 98 TYR A N 1
ATOM 760 C CA . TYR A 1 98 ? -15.127 -2.596 -7.961 1.00 96.94 98 TYR A CA 1
ATOM 761 C C . TYR A 1 98 ? -14.299 -3.751 -8.536 1.00 96.94 98 TYR A C 1
ATOM 763 O O . TYR A 1 98 ? -13.785 -4.590 -7.794 1.00 96.94 98 TYR A O 1
ATOM 771 N N . ASN A 1 99 ? -14.187 -3.813 -9.864 1.00 97.19 99 ASN A N 1
ATOM 772 C CA . ASN A 1 99 ? -13.461 -4.874 -10.557 1.00 97.19 99 ASN A CA 1
ATOM 773 C C . ASN A 1 99 ? -11.991 -4.490 -10.785 1.00 97.19 99 ASN A C 1
ATOM 775 O O . ASN A 1 99 ? -11.699 -3.585 -11.570 1.00 97.19 99 ASN A O 1
ATOM 779 N N . ILE A 1 100 ? -11.068 -5.221 -10.156 1.00 97.00 100 ILE A N 1
ATOM 780 C CA . ILE A 1 100 ? -9.627 -5.027 -10.345 1.00 97.00 100 ILE A CA 1
ATOM 781 C C . ILE A 1 100 ? -9.211 -5.613 -11.693 1.00 97.00 100 ILE A C 1
ATOM 783 O O . ILE A 1 100 ? -9.272 -6.822 -11.912 1.00 97.00 100 ILE A O 1
ATOM 787 N N . LYS A 1 101 ? -8.771 -4.747 -12.608 1.00 97.19 101 LYS A N 1
ATOM 788 C CA . LYS A 1 101 ? -8.338 -5.156 -13.947 1.00 97.19 101 LYS A CA 1
ATOM 789 C C . LYS A 1 101 ? -6.892 -5.620 -13.928 1.00 97.19 101 LYS A C 1
ATOM 791 O O . LYS A 1 101 ? -6.028 -4.949 -13.370 1.00 97.19 101 LYS A O 1
ATOM 796 N N . GLN A 1 102 ? -6.621 -6.707 -14.630 1.00 97.75 102 GLN A N 1
ATOM 797 C CA . GLN A 1 102 ? -5.268 -7.178 -14.861 1.00 97.75 102 GLN A CA 1
ATOM 798 C C . GLN A 1 102 ? -4.494 -6.202 -15.779 1.00 97.75 102 GLN A C 1
ATOM 800 O O . GLN A 1 102 ? -5.015 -5.842 -16.839 1.00 97.75 102 GLN A O 1
ATOM 805 N N . PRO A 1 103 ? -3.265 -5.775 -15.424 1.00 97.75 103 PRO A N 1
ATOM 806 C CA . PRO A 1 103 ? -2.431 -4.983 -16.327 1.00 97.75 103 PRO A CA 1
ATOM 807 C C . PRO A 1 103 ? -1.974 -5.840 -17.510 1.00 97.75 103 PRO A C 1
ATOM 809 O O . PRO A 1 103 ? -1.713 -7.026 -17.331 1.00 97.75 103 PRO A O 1
ATOM 812 N N . LEU A 1 104 ? -1.849 -5.251 -18.703 1.00 98.06 104 LEU A N 1
ATOM 813 C CA . LEU A 1 104 ? -1.469 -5.984 -19.921 1.00 98.06 104 LEU A CA 1
ATOM 814 C C . LEU A 1 104 ? -0.012 -6.464 -19.900 1.00 98.06 104 LEU A C 1
ATOM 816 O O . LEU A 1 104 ? 0.286 -7.550 -20.397 1.00 98.06 104 LEU A O 1
ATOM 820 N N . PHE A 1 105 ? 0.875 -5.662 -19.308 1.00 98.56 105 PHE A N 1
ATOM 821 C CA . PHE A 1 105 ? 2.311 -5.914 -19.256 1.00 98.56 105 PHE A CA 1
ATOM 822 C C . PHE A 1 105 ? 2.857 -5.754 -17.840 1.00 98.56 105 PHE A C 1
ATOM 824 O O . PHE A 1 105 ? 2.296 -5.010 -17.032 1.00 98.56 105 PHE A O 1
ATOM 831 N N . TRP A 1 106 ? 3.965 -6.432 -17.556 1.00 98.62 106 TRP A N 1
ATOM 832 C CA . TRP A 1 106 ? 4.703 -6.322 -16.298 1.00 98.62 106 TRP A CA 1
ATOM 833 C C . TRP A 1 106 ? 6.211 -6.483 -16.535 1.00 98.62 106 TRP A C 1
ATOM 835 O O . TRP A 1 106 ? 6.632 -6.963 -17.588 1.00 98.62 106 TRP A O 1
ATOM 845 N N . SER A 1 107 ? 7.022 -6.083 -15.556 1.00 98.56 107 SER A N 1
ATOM 846 C CA . SER A 1 107 ? 8.466 -6.327 -15.535 1.00 98.56 107 SER A CA 1
ATOM 847 C C . SER A 1 107 ? 8.965 -6.409 -14.093 1.00 98.56 107 SER A C 1
ATOM 849 O O . SER A 1 107 ? 8.428 -5.748 -13.206 1.00 98.56 107 SER A O 1
ATOM 851 N N . ASP A 1 108 ? 9.996 -7.220 -13.876 1.00 98.31 108 ASP A N 1
ATOM 852 C CA . ASP A 1 108 ? 10.770 -7.324 -12.632 1.00 98.31 108 ASP A CA 1
ATOM 853 C C . ASP A 1 108 ? 12.283 -7.182 -12.888 1.00 98.31 108 ASP A C 1
ATOM 855 O O . ASP A 1 108 ? 13.097 -7.542 -12.038 1.00 98.31 108 ASP A O 1
ATOM 859 N N . GLU A 1 109 ? 12.678 -6.688 -14.071 1.00 98.56 109 GLU A N 1
ATOM 860 C CA . GLU A 1 109 ? 14.092 -6.549 -14.416 1.00 98.56 109 GLU A CA 1
ATOM 861 C C . GLU A 1 109 ? 14.811 -5.626 -13.425 1.00 98.56 109 GLU A C 1
ATOM 863 O O . GLU A 1 109 ? 14.389 -4.493 -13.175 1.00 98.56 109 GLU A O 1
ATOM 868 N N . PHE A 1 110 ? 15.951 -6.094 -12.911 1.00 98.31 110 PHE A N 1
ATOM 869 C CA . PHE A 1 110 ? 16.780 -5.366 -11.953 1.00 98.31 110 PHE A CA 1
ATOM 870 C C . PHE A 1 110 ? 17.689 -4.339 -12.651 1.00 98.31 110 PHE A C 1
ATOM 872 O O . PHE A 1 110 ? 18.914 -4.455 -12.664 1.00 98.31 110 PHE A O 1
ATOM 879 N N . ILE A 1 111 ? 17.061 -3.353 -13.289 1.00 98.19 111 ILE A N 1
ATOM 880 C CA . ILE A 1 111 ? 17.689 -2.230 -13.998 1.00 98.19 111 ILE A CA 1
ATOM 881 C C . ILE A 1 111 ? 16.922 -0.935 -13.704 1.00 98.19 111 ILE A C 1
ATOM 883 O O . ILE A 1 111 ? 15.779 -0.978 -13.251 1.00 98.19 111 ILE A O 1
ATOM 887 N N . ASN A 1 112 ? 17.518 0.209 -14.046 1.00 97.75 112 ASN A N 1
ATOM 888 C CA . ASN A 1 112 ? 16.879 1.530 -13.991 1.00 97.75 112 ASN A CA 1
ATOM 889 C C . ASN A 1 112 ? 16.419 1.967 -12.590 1.00 97.75 112 ASN A C 1
ATOM 891 O O . ASN A 1 112 ? 15.344 2.539 -12.454 1.00 97.75 112 ASN A O 1
ATOM 895 N N . TRP A 1 113 ? 17.210 1.676 -11.552 1.00 97.81 113 TRP A N 1
ATOM 896 C CA . TRP A 1 113 ? 16.888 2.101 -10.186 1.00 97.81 113 TRP A CA 1
ATOM 897 C C . TRP A 1 113 ? 17.163 3.595 -9.954 1.00 97.81 113 TRP A C 1
ATOM 899 O O . TRP A 1 113 ? 16.262 4.326 -9.570 1.00 97.81 113 TRP A O 1
ATOM 909 N N . GLU A 1 114 ? 18.390 4.051 -10.229 1.00 97.62 114 GLU A N 1
ATOM 910 C CA . GLU A 1 114 ? 18.756 5.479 -10.164 1.00 97.62 114 GLU A CA 1
ATOM 911 C C . GLU A 1 114 ? 18.723 6.132 -11.555 1.00 97.62 114 GLU A C 1
ATOM 913 O O . GLU A 1 114 ? 18.194 7.225 -11.733 1.00 97.62 114 GLU A O 1
ATOM 918 N N . GLU A 1 115 ? 19.282 5.453 -12.563 1.00 97.56 115 GLU A N 1
ATOM 919 C CA . GLU A 1 115 ? 19.448 5.985 -13.918 1.00 97.56 115 GLU A CA 1
ATOM 920 C C . GLU A 1 115 ? 18.878 5.022 -14.963 1.00 97.56 115 GLU A C 1
ATOM 922 O O . GLU A 1 115 ? 19.162 3.820 -14.944 1.00 97.56 115 GLU A O 1
ATOM 927 N N . LYS A 1 116 ? 18.097 5.550 -15.915 1.00 97.88 116 LYS A N 1
ATOM 928 C CA . LYS A 1 116 ? 17.531 4.766 -17.020 1.00 97.88 116 LYS A CA 1
ATOM 929 C C . LYS A 1 116 ? 18.615 4.448 -18.052 1.00 97.88 116 LYS A C 1
ATOM 931 O O . LYS A 1 116 ? 19.142 5.344 -18.704 1.00 97.88 116 LYS A O 1
ATOM 936 N N . THR A 1 117 ? 18.916 3.163 -18.226 1.00 97.88 117 THR A N 1
ATOM 937 C CA . THR A 1 117 ? 19.969 2.679 -19.144 1.00 97.88 117 THR A CA 1
ATOM 938 C C . THR A 1 117 ? 19.412 2.065 -20.425 1.00 97.88 117 THR A C 1
ATOM 940 O O . THR A 1 117 ? 20.013 2.192 -21.490 1.00 97.88 117 THR A O 1
ATOM 943 N N . LYS A 1 118 ? 18.258 1.400 -20.337 1.00 97.81 118 LYS A N 1
ATOM 944 C CA . LYS A 1 118 ? 17.525 0.813 -21.467 1.00 97.81 118 LYS A CA 1
ATOM 945 C C . LYS A 1 118 ? 16.046 0.680 -21.115 1.00 97.81 118 LYS A C 1
ATOM 947 O O . LYS A 1 118 ? 15.681 0.759 -19.943 1.00 97.81 118 LYS A O 1
ATOM 952 N N . GLU A 1 119 ? 15.196 0.445 -22.107 1.00 98.38 119 GLU A N 1
ATOM 953 C CA . GLU A 1 119 ? 13.799 0.092 -21.843 1.00 98.38 119 GLU A CA 1
ATOM 954 C C . GLU A 1 119 ? 13.701 -1.277 -21.163 1.00 98.38 119 GLU A C 1
ATOM 956 O O . GLU A 1 119 ? 14.436 -2.207 -21.509 1.00 98.38 119 GLU A O 1
ATOM 961 N N . LYS A 1 120 ? 12.787 -1.382 -20.196 1.00 98.62 120 LYS A N 1
ATOM 962 C CA . LYS A 1 120 ? 12.406 -2.662 -19.596 1.00 98.62 120 LYS A CA 1
ATOM 963 C C . LYS A 1 120 ? 11.536 -3.451 -20.577 1.00 98.62 120 LYS A C 1
ATOM 965 O O . LYS A 1 120 ? 10.740 -2.878 -21.321 1.00 98.62 120 LYS A O 1
ATOM 970 N N . GLU A 1 121 ? 11.661 -4.769 -20.557 1.00 98.38 121 GLU A N 1
ATOM 971 C CA . GLU A 1 121 ? 10.844 -5.671 -21.363 1.00 98.38 121 GLU A CA 1
ATOM 972 C C . GLU A 1 121 ? 9.357 -5.572 -20.975 1.00 98.38 121 GLU A C 1
ATOM 974 O O . GLU A 1 121 ? 8.991 -5.683 -19.804 1.00 98.38 121 GLU A O 1
ATOM 979 N N . LEU A 1 122 ? 8.482 -5.409 -21.972 1.00 98.50 122 LEU A N 1
ATOM 980 C CA . LEU A 1 122 ? 7.029 -5.460 -21.802 1.00 98.50 122 LEU A CA 1
ATOM 981 C C . LEU A 1 122 ? 6.551 -6.914 -21.830 1.00 98.50 122 LEU A C 1
ATOM 983 O O . LEU A 1 122 ? 6.070 -7.403 -22.856 1.00 98.50 122 LEU A O 1
ATOM 987 N N . ARG A 1 123 ? 6.678 -7.625 -20.707 1.00 98.69 123 ARG A N 1
ATOM 988 C CA . ARG A 1 123 ? 6.263 -9.031 -20.642 1.00 98.69 123 ARG A CA 1
ATOM 989 C C . ARG A 1 123 ? 4.738 -9.135 -20.607 1.00 98.69 123 ARG A C 1
ATOM 991 O O . ARG A 1 123 ? 4.132 -8.536 -19.715 1.00 98.69 123 ARG A O 1
ATOM 998 N N . PRO A 1 124 ? 4.094 -9.889 -21.521 1.00 98.50 124 PRO A N 1
ATOM 999 C CA . PRO A 1 124 ? 2.652 -10.111 -21.474 1.00 98.50 124 PRO A CA 1
ATOM 1000 C C . PRO A 1 124 ? 2.231 -10.742 -20.144 1.00 98.50 124 PRO A C 1
ATOM 1002 O O . PRO A 1 124 ? 2.890 -11.652 -19.635 1.00 98.50 124 PRO A O 1
ATOM 1005 N N . ASN A 1 125 ? 1.131 -10.264 -19.574 1.00 98.38 125 ASN A N 1
ATOM 1006 C CA . ASN A 1 125 ? 0.683 -10.691 -18.255 1.00 98.38 125 ASN A CA 1
ATOM 1007 C C . ASN A 1 125 ? -0.447 -11.730 -18.330 1.00 98.38 125 ASN A C 1
ATOM 1009 O O . ASN A 1 125 ? -1.400 -11.568 -19.088 1.00 98.38 125 ASN A O 1
ATOM 1013 N N . ASN A 1 126 ? -0.403 -12.742 -17.462 1.00 97.69 126 ASN A N 1
ATOM 1014 C CA . ASN A 1 126 ? -1.506 -13.676 -17.210 1.00 97.69 126 ASN A CA 1
ATOM 1015 C C . ASN A 1 126 ? -1.586 -13.984 -15.710 1.00 97.69 126 ASN A C 1
ATOM 1017 O O . ASN A 1 126 ? -0.595 -14.392 -15.107 1.00 97.69 126 ASN A O 1
ATOM 1021 N N . TRP A 1 127 ? -2.765 -13.824 -15.106 1.00 98.19 127 TRP A N 1
ATOM 1022 C CA . TRP A 1 127 ? -3.041 -14.410 -13.797 1.00 98.19 127 TRP A CA 1
ATOM 1023 C C . TRP A 1 127 ? -3.251 -15.916 -13.945 1.00 98.19 127 TRP A C 1
ATOM 1025 O O . TRP A 1 127 ? -3.830 -16.386 -14.923 1.00 98.19 127 TRP A O 1
ATOM 1035 N N . ILE A 1 128 ? -2.772 -16.678 -12.966 1.00 98.00 128 ILE A N 1
ATOM 1036 C CA . ILE A 1 128 ? -2.762 -18.139 -13.024 1.00 98.00 128 ILE A CA 1
ATOM 1037 C C . ILE A 1 128 ? -3.880 -18.672 -12.134 1.00 98.00 128 ILE A C 1
ATOM 1039 O O . ILE A 1 128 ? -3.879 -18.452 -10.923 1.00 98.00 128 ILE A O 1
ATOM 1043 N N . SER A 1 129 ? -4.813 -19.424 -12.717 1.00 97.94 129 SER A N 1
ATOM 1044 C CA . SER A 1 129 ? -5.723 -20.258 -11.932 1.00 97.94 129 SER A CA 1
ATOM 1045 C C . SER A 1 129 ? -4.988 -21.534 -11.520 1.00 97.94 129 SER A C 1
ATOM 1047 O O . SER A 1 129 ? -4.961 -22.515 -12.257 1.00 97.94 129 SER A O 1
ATOM 1049 N N . VAL A 1 130 ? -4.318 -21.492 -10.365 1.00 98.19 130 VAL A N 1
ATOM 1050 C CA . VAL A 1 130 ? -3.602 -22.658 -9.809 1.00 98.19 130 VAL A CA 1
ATOM 1051 C C . VAL A 1 130 ? -4.599 -23.737 -9.381 1.00 98.19 130 VAL A C 1
ATOM 1053 O O . VAL A 1 130 ? -4.427 -24.911 -9.699 1.00 98.19 130 VAL A O 1
ATOM 1056 N N . THR A 1 131 ? -5.670 -23.314 -8.707 1.00 98.25 131 THR A N 1
ATOM 1057 C CA . THR A 1 131 ? -6.804 -24.154 -8.318 1.00 98.25 131 THR A CA 1
ATOM 1058 C C . THR A 1 131 ? -8.090 -23.429 -8.689 1.00 98.25 131 THR A C 1
ATOM 1060 O O . THR A 1 131 ? -8.275 -22.264 -8.335 1.00 98.25 131 THR A O 1
ATOM 1063 N N . ASN A 1 132 ? -8.988 -24.117 -9.390 1.00 98.44 132 ASN A N 1
ATOM 1064 C CA . ASN A 1 132 ? -10.285 -23.562 -9.765 1.00 98.44 132 ASN A CA 1
ATOM 1065 C C . ASN A 1 132 ? -11.184 -23.355 -8.536 1.00 98.44 132 ASN A C 1
ATOM 1067 O O . ASN A 1 132 ? -11.146 -24.136 -7.586 1.00 98.44 132 ASN A O 1
ATOM 1071 N N . GLY A 1 133 ? -12.046 -22.341 -8.591 1.00 97.94 133 GLY A N 1
ATOM 1072 C CA . GLY A 1 133 ? -13.054 -22.074 -7.567 1.00 97.94 133 GLY A CA 1
ATOM 1073 C C . GLY A 1 133 ? -13.431 -20.599 -7.491 1.00 97.94 133 GLY A C 1
ATOM 1074 O O . GLY A 1 133 ? -12.910 -19.768 -8.236 1.00 97.94 133 GLY A O 1
ATOM 1075 N N . GLN A 1 134 ? -14.343 -20.275 -6.578 1.00 98.19 134 GLN A N 1
ATOM 1076 C CA . GLN A 1 134 ? -14.690 -18.903 -6.217 1.00 98.19 134 GLN A CA 1
ATOM 1077 C C . GLN A 1 134 ? -14.703 -18.768 -4.695 1.00 98.19 134 GLN A C 1
ATOM 1079 O O . GLN A 1 134 ? -15.039 -19.712 -3.982 1.00 98.19 134 GLN A O 1
ATOM 1084 N N . ALA A 1 135 ? -14.353 -17.585 -4.199 1.00 97.50 135 ALA A N 1
ATOM 1085 C CA . ALA A 1 135 ? -14.404 -17.257 -2.782 1.00 97.50 135 ALA A CA 1
ATOM 1086 C C . ALA A 1 135 ? -14.921 -15.828 -2.593 1.00 97.50 135 ALA A C 1
ATOM 1088 O O . ALA A 1 135 ? -14.743 -14.960 -3.447 1.00 97.50 135 ALA A O 1
ATOM 1089 N N . THR A 1 136 ? -15.564 -15.575 -1.459 1.00 98.00 136 THR A N 1
ATOM 1090 C CA . THR A 1 136 ? -15.960 -14.234 -1.022 1.00 98.00 136 THR A CA 1
ATOM 1091 C C . THR A 1 136 ? -15.692 -14.133 0.466 1.00 98.00 136 THR A C 1
ATOM 1093 O O . THR A 1 136 ? -16.071 -15.014 1.234 1.00 98.00 136 THR A O 1
ATOM 1096 N N . GLY A 1 137 ? -15.013 -13.071 0.876 1.00 95.81 137 GLY A N 1
ATOM 1097 C CA . GLY A 1 137 ? -14.635 -12.877 2.263 1.00 95.81 137 GLY A CA 1
ATOM 1098 C C . GLY A 1 137 ? -13.753 -11.654 2.432 1.00 95.81 137 GLY A C 1
ATOM 1099 O O . GLY A 1 137 ? -13.411 -10.962 1.473 1.00 95.81 137 GLY A O 1
ATOM 1100 N N . ARG A 1 138 ? -13.380 -11.393 3.681 1.00 96.38 138 ARG A N 1
ATOM 1101 C CA . ARG A 1 138 ? -12.457 -10.313 4.013 1.00 96.38 138 ARG A CA 1
ATOM 1102 C C . ARG A 1 138 ? -11.036 -10.703 3.606 1.00 96.38 138 ARG A C 1
ATOM 1104 O O . ARG A 1 138 ? -10.507 -11.693 4.106 1.00 96.38 138 ARG A O 1
ATOM 1111 N N . ILE A 1 139 ? -10.406 -9.889 2.765 1.00 96.62 139 ILE A N 1
ATOM 1112 C CA . ILE A 1 139 ? -8.995 -10.046 2.400 1.00 96.62 139 ILE A CA 1
ATOM 1113 C C . ILE A 1 139 ? -8.125 -9.538 3.556 1.00 96.62 139 ILE A C 1
ATOM 1115 O O . ILE A 1 139 ? -8.311 -8.417 4.022 1.00 96.62 139 ILE A O 1
ATOM 1119 N N . ILE A 1 140 ? -7.183 -10.363 4.016 1.00 97.75 140 ILE A N 1
ATOM 1120 C CA . ILE A 1 140 ? -6.149 -10.017 5.002 1.00 97.75 140 ILE A CA 1
ATOM 1121 C C . ILE A 1 140 ? -4.827 -10.599 4.508 1.00 97.75 140 ILE A C 1
ATOM 1123 O O . ILE A 1 140 ? -4.772 -11.771 4.142 1.00 97.75 140 ILE A O 1
ATOM 1127 N N . GLY A 1 141 ? -3.766 -9.796 4.504 1.00 97.06 141 GLY A N 1
ATOM 1128 C CA . GLY A 1 141 ? -2.451 -10.228 4.041 1.00 97.06 141 GLY A CA 1
ATOM 1129 C C . GLY A 1 141 ? -1.507 -9.061 3.771 1.00 97.06 141 GLY A C 1
ATOM 1130 O O . GLY A 1 141 ? -1.707 -7.957 4.270 1.00 97.06 141 GLY A O 1
ATOM 1131 N N . GLY A 1 142 ? -0.467 -9.326 2.983 1.00 98.12 142 GLY A N 1
ATOM 1132 C CA . GLY A 1 142 ? 0.599 -8.384 2.649 1.00 98.12 142 GLY A CA 1
ATOM 1133 C C . GLY A 1 142 ? 1.883 -9.143 2.327 1.00 98.12 142 GLY A C 1
ATOM 1134 O O . GLY A 1 142 ? 1.834 -10.246 1.780 1.00 98.12 142 GLY A O 1
ATOM 1135 N N . ASN A 1 143 ? 3.036 -8.590 2.697 1.00 98.75 143 ASN A N 1
ATOM 1136 C CA . ASN A 1 143 ? 4.300 -9.313 2.602 1.00 98.75 143 ASN A CA 1
ATOM 1137 C C . ASN A 1 143 ? 4.376 -10.418 3.670 1.00 98.75 143 ASN A C 1
ATOM 1139 O O . ASN A 1 143 ? 4.395 -10.129 4.866 1.00 98.75 143 ASN A O 1
ATOM 1143 N N . LEU A 1 144 ? 4.442 -11.679 3.234 1.00 98.56 144 LEU A N 1
ATOM 1144 C CA . LEU A 1 144 ? 4.431 -12.839 4.131 1.00 98.56 144 LEU A CA 1
ATOM 1145 C C . LEU A 1 144 ? 5.640 -12.880 5.078 1.00 98.56 144 LEU A C 1
ATOM 1147 O O . LEU A 1 144 ? 5.470 -13.173 6.255 1.00 98.56 144 LEU A O 1
ATOM 1151 N N . ASN A 1 145 ? 6.832 -12.517 4.601 1.00 98.50 145 ASN A N 1
ATOM 1152 C CA . ASN A 1 145 ? 8.046 -12.508 5.423 1.00 98.50 145 ASN A CA 1
ATOM 1153 C C . ASN A 1 145 ? 7.963 -11.450 6.539 1.00 98.50 145 ASN A C 1
ATOM 1155 O O . ASN A 1 145 ? 8.323 -11.703 7.682 1.00 98.50 145 ASN A O 1
ATOM 1159 N N . THR A 1 146 ? 7.436 -10.260 6.244 1.00 98.69 146 THR A N 1
ATOM 1160 C CA . THR A 1 146 ? 7.206 -9.219 7.259 1.00 98.69 146 THR A CA 1
ATOM 1161 C C . THR A 1 146 ? 6.125 -9.621 8.265 1.00 98.69 146 THR A C 1
ATOM 1163 O O . THR A 1 146 ? 6.223 -9.255 9.437 1.00 98.69 146 THR A O 1
ATOM 1166 N N . ILE A 1 147 ? 5.103 -10.375 7.839 1.00 98.56 147 ILE A N 1
ATOM 1167 C CA . ILE A 1 147 ? 4.038 -10.862 8.731 1.00 98.56 147 ILE A CA 1
ATOM 1168 C C . ILE A 1 147 ? 4.613 -11.698 9.881 1.00 98.56 147 ILE A C 1
ATOM 1170 O O . ILE A 1 147 ? 4.146 -11.560 11.013 1.00 98.56 147 ILE A O 1
ATOM 1174 N N . GLU A 1 148 ? 5.653 -12.498 9.639 1.00 98.25 148 GLU A N 1
ATOM 1175 C CA . GLU A 1 148 ? 6.318 -13.289 10.687 1.00 98.25 148 GLU A CA 1
ATOM 1176 C C . GLU A 1 148 ? 6.820 -12.412 11.845 1.00 98.25 148 GLU A C 1
ATOM 1178 O O . GLU A 1 148 ? 6.713 -12.796 13.008 1.00 98.25 148 GLU A O 1
ATOM 1183 N N . GLY A 1 149 ? 7.268 -11.188 11.548 1.00 98.44 149 GLY A N 1
ATOM 1184 C CA . GLY A 1 149 ? 7.762 -10.228 12.538 1.00 98.44 149 GLY A CA 1
ATOM 1185 C C . GLY A 1 149 ? 6.689 -9.599 13.435 1.00 98.44 149 GLY A C 1
ATOM 1186 O O . GLY A 1 149 ? 7.042 -8.867 14.364 1.00 98.44 149 GLY A O 1
ATOM 1187 N N . ILE A 1 150 ? 5.400 -9.843 13.166 1.00 98.56 150 ILE A N 1
ATOM 1188 C CA . ILE A 1 150 ? 4.270 -9.365 13.986 1.00 98.56 150 ILE A CA 1
ATOM 1189 C C . ILE A 1 150 ? 3.302 -10.483 14.395 1.00 98.56 150 ILE A C 1
ATOM 1191 O O . ILE A 1 150 ? 2.344 -10.227 15.131 1.00 98.56 150 ILE A O 1
ATOM 1195 N N . TRP A 1 151 ? 3.519 -11.708 13.918 1.00 98.38 151 TRP A N 1
ATOM 1196 C CA . TRP A 1 151 ? 2.619 -12.834 14.129 1.00 98.38 151 TRP A CA 1
ATOM 1197 C C . TRP A 1 151 ? 2.409 -13.130 15.620 1.00 98.38 151 TRP A C 1
ATOM 1199 O O . TRP A 1 151 ? 3.339 -13.082 16.421 1.00 98.38 151 TRP A O 1
ATOM 1209 N N . GLY A 1 152 ? 1.165 -13.413 16.013 1.00 97.25 152 GLY A N 1
ATOM 1210 C CA . GLY A 1 152 ? 0.795 -13.670 17.411 1.00 97.25 152 GLY A CA 1
ATOM 1211 C C . GLY A 1 152 ? 0.760 -12.434 18.320 1.00 97.25 152 GLY A C 1
ATOM 1212 O O . GLY A 1 152 ? 0.355 -12.546 19.476 1.00 97.25 152 GLY A O 1
ATOM 1213 N N . SER A 1 153 ? 1.143 -11.255 17.823 1.00 98.31 153 SER A N 1
ATOM 1214 C CA . SER A 1 153 ? 1.050 -9.999 18.571 1.00 98.31 153 SER A CA 1
ATOM 1215 C C . SER A 1 153 ? -0.337 -9.341 18.443 1.00 98.31 153 SER A C 1
ATOM 1217 O O . SER A 1 153 ? -1.092 -9.667 17.524 1.00 98.31 153 SER A O 1
ATOM 1219 N N . PRO A 1 154 ? -0.659 -8.331 19.277 1.00 98.25 154 PRO A N 1
ATOM 1220 C CA . PRO A 1 154 ? -1.873 -7.518 19.127 1.00 98.25 154 PRO A CA 1
ATOM 1221 C C . PRO A 1 154 ? -1.941 -6.687 17.833 1.00 98.25 154 PRO A C 1
ATOM 1223 O O . PRO A 1 154 ? -2.959 -6.046 17.580 1.00 98.25 154 PRO A O 1
ATOM 1226 N N . TYR A 1 155 ? -0.857 -6.641 17.054 1.00 98.56 155 TYR A N 1
ATOM 1227 C CA . TYR A 1 155 ? -0.773 -5.907 15.789 1.00 98.56 155 TYR A CA 1
ATOM 1228 C C . TYR A 1 155 ? -1.060 -6.797 14.574 1.00 98.56 155 TYR A C 1
ATOM 1230 O O . TYR A 1 155 ? -1.194 -6.287 13.466 1.00 98.56 155 TYR A O 1
ATOM 1238 N N . MET A 1 156 ? -1.168 -8.117 14.761 1.00 98.31 156 MET A N 1
ATOM 1239 C CA . MET A 1 156 ? -1.605 -9.029 13.711 1.00 98.31 156 MET A CA 1
ATOM 1240 C C . MET A 1 156 ? -3.133 -9.186 13.771 1.00 98.31 156 MET A C 1
ATOM 1242 O O . MET A 1 156 ? -3.653 -9.636 14.794 1.00 98.31 156 MET A O 1
ATOM 1246 N N . PRO A 1 157 ? -3.882 -8.857 12.703 1.00 96.88 157 PRO A N 1
ATOM 1247 C CA . PRO A 1 157 ? -5.327 -9.037 12.689 1.00 96.88 157 PRO A CA 1
ATOM 1248 C C . PRO A 1 157 ? -5.704 -10.511 12.847 1.00 96.88 157 PRO A C 1
ATOM 1250 O O . PRO A 1 157 ? -5.182 -11.372 12.138 1.00 96.88 157 PRO A O 1
ATOM 1253 N N . CYS A 1 158 ? -6.663 -10.807 13.725 1.00 89.50 158 CYS A N 1
ATOM 1254 C CA . CYS A 1 158 ? -7.199 -12.160 13.839 1.00 89.50 158 CYS A CA 1
ATOM 1255 C C . CYS A 1 158 ? -7.900 -12.565 12.539 1.00 89.50 158 CYS A C 1
ATOM 1257 O O . CYS A 1 158 ? -8.768 -11.841 12.033 1.00 89.50 158 CYS A O 1
ATOM 1259 N N . PHE A 1 159 ? -7.578 -13.755 12.038 1.00 76.56 159 PHE A N 1
ATOM 1260 C CA . PHE A 1 159 ? -8.417 -14.440 11.065 1.00 76.56 159 PHE A CA 1
ATOM 1261 C C . PHE A 1 159 ? -9.669 -14.928 11.806 1.00 76.56 159 PHE A C 1
ATOM 1263 O O . PHE A 1 159 ? -9.520 -15.646 12.800 1.00 76.56 159 PHE A O 1
ATOM 1270 N N . PRO A 1 160 ? -10.886 -14.496 11.423 1.00 62.31 160 PRO A N 1
ATOM 1271 C CA . PRO A 1 160 ? -12.093 -15.084 11.983 1.00 62.31 160 PRO A CA 1
ATOM 1272 C C . PRO A 1 160 ? -12.040 -16.596 11.743 1.00 62.31 160 PRO A C 1
ATOM 1274 O O . PRO A 1 160 ? -11.662 -17.033 10.654 1.00 62.31 160 PRO A O 1
ATOM 1277 N N . ARG A 1 161 ? -12.328 -17.359 12.800 1.00 48.88 161 ARG A N 1
ATOM 1278 C CA . ARG A 1 161 ? -12.526 -18.807 12.709 1.00 48.88 161 ARG A CA 1
ATOM 1279 C C . ARG A 1 161 ? -13.792 -19.117 11.929 1.00 48.88 161 ARG A C 1
ATOM 1281 O O . ARG A 1 161 ? -14.750 -18.321 12.058 1.00 48.88 161 ARG A O 1
#

Sequence (161 aa):
LNTLIRNPNVSCIMSTIGGMNSNSLLPYIDYDAFQNNPKIMIGYSDATALLLGIYAKTGIPTFYGPALVPSFGECEPFVDYTYKYFVETLLHDQMLPYNIKQPLFWSDEFINWEEKTKEKELRPNNWISVTNGQATGRIIGGNLNTIEGIWGSPYMPCFPR

Radius of gyration: 17.23 Å; chains: 1; bounding box: 40×43×42 Å

Secondary structure (DSSP, 8-state):
-HHHHH-TT--EEE-S---S-GGGGGGG--HHHHHHS--EEEE-GGGHHHHHHHHHHH----EE---IIIIISSPTTHHHHHHHHHHHHHTS--PSSP--PPPSEE---S--SSS--SPPP-EEP----SS-----S----S-HHHHHTTTTSTTSPPPP-

Foldseek 3Di:
DQVLLQDLVHQEDAAQAADQCCLVCLVPHPLVSCLVRPHAYEEADLCLLVQLLSCLSRVDHYYDADHNQVQCVDDPPRNVVRVVVVCVVPPDDDDPPRDDDDDQFDFDDPDQRPHHDDDTDGHGDDDDCPDDDDDDDDDDDGHPVSCVVCPPHSSHHDDDD

InterPro domains:
  IPR003507 Peptidase family S66 [PTHR30237] (1-158)
  IPR027461 LD-carboxypeptidase A, C-terminal domain superfamily [G3DSA:3.50.30.60] (98-161)
  IPR027461 LD-carboxypeptidase A, C-terminal domain superfamily [SSF141986] (108-157)
  IPR027478 Murein tetrapeptide carboxypeptidase, N-terminal [G3DSA:3.40.50.10740] (1-97)
  IPR029062 Class I glutamine amidotransferase-like [SSF52317] (1-96)
  IPR040449 LD-carboxypeptidase, N-terminal [PF02016] (1-65)

pLDDT: mean 97.5, std 5.16, range [48.88, 98.94]

Organism: NCBI:txid1890302